Protein AF-A0A2K3L258-F1 (afdb_monomer_lite)

Secondary structure (DSSP, 8-state):
--------SS-----SSSPPPP--HHHHHHTSPTTSS-HHHHHS-----

Organism: Trifolium pratense (NCBI:txid57577)

pLDDT: mean 73.66, std 10.11, range [55.25, 89.31]

Sequence (49 aa):
QVKSVVPFSEPFTVDPENPPPEKDYDIYFKDLKEGITGKEALQENPIPV

Foldseek 3Di:
DDDPDPPPVDDDDQDPVDGDPDDPVVVVCPPPDPPPVVVVVVVPDPPDD

Structure (mmCIF, N/CA/C/O backbone):
data_AF-A0A2K3L258-F1
#
_entry.id   AF-A0A2K3L258-F1
#
loop_
_atom_site.group_PDB
_atom_site.id
_atom_site.type_symbol
_atom_site.label_atom_id
_atom_site.label_alt_id
_atom_site.label_comp_id
_atom_site.label_asym_id
_atom_site.label_entity_id
_atom_site.label_seq_id
_atom_site.pdbx_PDB_ins_code
_atom_site.Cartn_x
_atom_site.Cartn_y
_atom_site.Cartn_z
_atom_site.occupancy
_atom_site.B_iso_or_equiv
_atom_site.auth_seq_id
_atom_site.auth_comp_id
_atom_site.auth_asym_id
_atom_site.auth_atom_id
_atom_site.pdbx_PDB_model_num
ATOM 1 N N . GLN A 1 1 ? -28.158 6.525 -17.227 1.00 57.06 1 GLN A N 1
ATOM 2 C CA . GLN A 1 1 ? -27.018 7.124 -16.500 1.00 57.06 1 GLN A CA 1
ATOM 3 C C . GLN A 1 1 ? -25.837 6.175 -16.676 1.00 57.06 1 GLN A C 1
ATOM 5 O O . GLN A 1 1 ? -25.953 5.034 -16.252 1.00 57.06 1 GLN A O 1
ATOM 10 N N . VAL A 1 2 ? -24.772 6.570 -17.379 1.00 57.41 2 VAL A N 1
ATOM 11 C CA . VAL A 1 2 ? -23.589 5.711 -17.585 1.00 57.41 2 VAL A CA 1
ATOM 12 C C . VAL A 1 2 ? -22.527 6.167 -16.591 1.00 57.41 2 VAL A C 1
ATOM 14 O O . VAL A 1 2 ? -22.062 7.301 -16.671 1.00 57.41 2 VAL A O 1
ATOM 17 N N . LYS A 1 3 ? -22.204 5.329 -15.601 1.00 68.19 3 LYS A N 1
ATOM 18 C CA . LYS A 1 3 ? -21.088 5.593 -14.686 1.00 68.19 3 LYS A CA 1
ATOM 19 C C . LYS A 1 3 ? -19.803 5.392 -15.487 1.00 68.19 3 LYS A C 1
ATOM 21 O O . LYS A 1 3 ? -19.547 4.285 -15.948 1.00 68.19 3 LYS A O 1
ATOM 26 N N . SER A 1 4 ? -19.053 6.473 -15.693 1.00 65.62 4 SER A N 1
ATOM 27 C CA . SER A 1 4 ? -17.731 6.433 -16.317 1.00 65.62 4 SER A CA 1
ATOM 28 C C . SER A 1 4 ? -16.808 5.620 -15.417 1.00 65.62 4 SER A C 1
ATOM 30 O O . SER A 1 4 ? -16.324 6.116 -14.401 1.00 65.62 4 SER A O 1
ATOM 32 N N . VAL A 1 5 ? -16.631 4.344 -15.745 1.00 68.25 5 VAL A N 1
ATOM 33 C CA . VAL A 1 5 ? -15.553 3.545 -15.179 1.00 68.25 5 VAL A CA 1
ATOM 34 C C . VAL A 1 5 ? -14.331 4.001 -15.950 1.00 68.25 5 VAL A C 1
ATOM 36 O O . VAL A 1 5 ? -14.258 3.747 -17.149 1.00 68.25 5 VAL A O 1
ATOM 39 N N . VAL A 1 6 ? -13.424 4.740 -15.308 1.00 69.81 6 VAL A N 1
ATOM 40 C CA . VAL A 1 6 ? -12.091 4.931 -15.882 1.00 69.81 6 VAL A CA 1
ATOM 41 C C . VAL A 1 6 ? -11.536 3.514 -16.008 1.00 69.81 6 VAL A C 1
ATOM 43 O O . VAL A 1 6 ? -11.340 2.873 -14.970 1.00 69.81 6 VAL A O 1
ATOM 46 N N . PRO A 1 7 ? -11.387 2.964 -17.230 1.00 67.44 7 PRO A N 1
ATOM 47 C CA . PRO A 1 7 ? -10.709 1.692 -17.375 1.00 67.44 7 PRO A CA 1
ATOM 48 C C . PRO A 1 7 ? -9.334 1.926 -16.771 1.00 67.44 7 PRO A C 1
ATOM 50 O O . PRO A 1 7 ? -8.731 2.962 -17.046 1.00 67.44 7 PRO A O 1
ATOM 53 N N . PHE A 1 8 ? -8.876 1.037 -15.895 1.00 66.31 8 PHE A N 1
ATOM 54 C CA . PHE A 1 8 ? -7.500 1.092 -15.422 1.00 66.31 8 PHE A CA 1
ATOM 55 C C . PHE A 1 8 ? -6.634 1.105 -16.688 1.00 66.31 8 PHE A C 1
ATOM 57 O O . PHE A 1 8 ? -6.661 0.130 -17.437 1.00 66.31 8 PHE 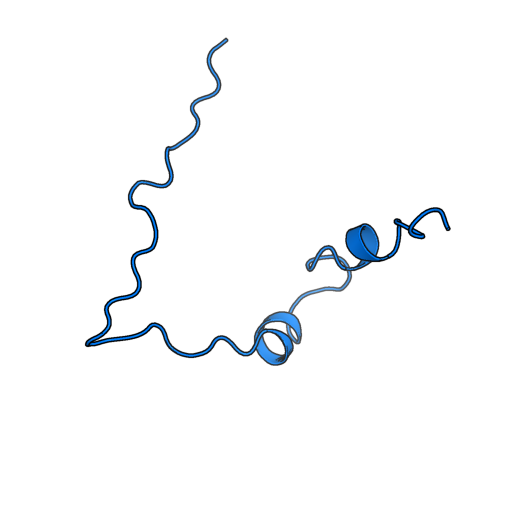A O 1
ATOM 64 N N . SER A 1 9 ? -6.057 2.270 -17.015 1.00 67.75 9 SER A N 1
ATOM 65 C CA . SER A 1 9 ? -5.709 2.608 -18.403 1.00 67.75 9 SER A CA 1
ATOM 66 C C . SER A 1 9 ? -4.717 1.628 -19.016 1.00 67.75 9 SER A C 1
ATOM 68 O O . SER A 1 9 ? -4.667 1.501 -20.234 1.00 67.75 9 SER A O 1
ATOM 70 N N . GLU A 1 10 ? -3.987 0.898 -18.177 1.00 68.62 10 GLU A N 1
ATOM 71 C CA . GLU A 1 10 ? -3.126 -0.205 -18.567 1.00 68.62 10 GLU A CA 1
ATOM 72 C C . GLU A 1 10 ? -3.175 -1.288 -17.482 1.00 68.62 10 GLU A C 1
ATOM 74 O O . GLU A 1 10 ? -3.003 -0.964 -16.304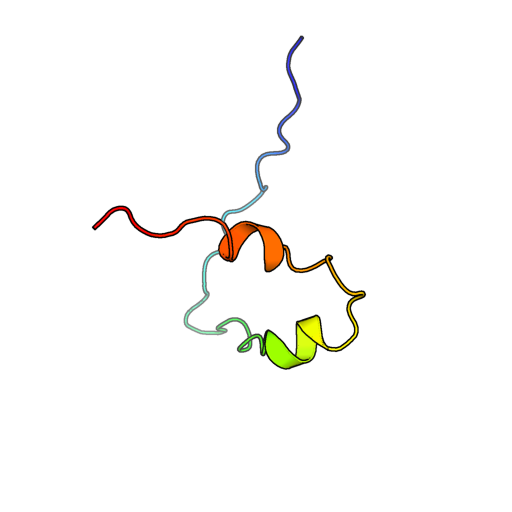 1.00 68.62 10 GLU A O 1
ATOM 79 N N . PRO A 1 11 ? -3.398 -2.569 -17.823 1.00 69.81 11 PRO A N 1
ATOM 80 C CA . PRO A 1 11 ? -3.203 -3.647 -16.865 1.00 69.81 11 PRO A CA 1
ATOM 81 C C . PRO A 1 11 ? -1.749 -3.623 -16.386 1.00 69.81 11 PRO A C 1
ATOM 83 O O . PRO A 1 11 ? -0.828 -3.452 -17.180 1.00 69.81 11 PRO A O 1
ATOM 86 N N . PHE A 1 12 ? -1.536 -3.808 -15.085 1.00 67.62 12 PHE A N 1
ATOM 87 C CA . PHE A 1 12 ? -0.188 -3.967 -14.554 1.00 67.62 12 PHE A CA 1
ATOM 88 C C . PHE A 1 12 ? 0.451 -5.206 -15.206 1.00 67.62 12 PHE A C 1
ATOM 90 O O . PHE A 1 12 ? -0.043 -6.325 -15.063 1.00 67.62 12 PHE A O 1
ATOM 97 N N . THR A 1 13 ? 1.527 -5.002 -15.959 1.00 73.06 13 THR A N 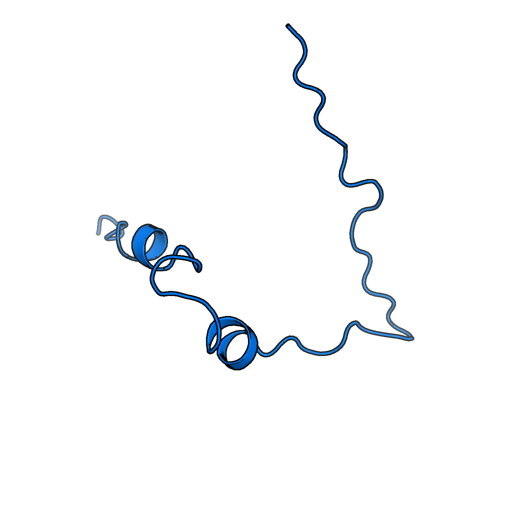1
ATOM 98 C CA . THR A 1 13 ? 2.369 -6.074 -16.491 1.00 73.06 13 THR A CA 1
ATOM 99 C C . THR A 1 13 ? 3.679 -6.062 -15.720 1.00 73.06 13 THR A C 1
ATOM 101 O O . THR A 1 13 ? 4.385 -5.056 -15.726 1.00 73.06 13 THR A O 1
ATOM 104 N N . VAL A 1 14 ? 3.996 -7.162 -15.031 1.00 75.75 14 VAL A N 1
ATOM 105 C CA . VAL A 1 14 ? 5.316 -7.344 -14.412 1.00 75.75 14 VAL A CA 1
ATOM 106 C C . VAL A 1 14 ? 6.336 -7.459 -15.535 1.00 75.75 14 VAL A C 1
ATOM 108 O O . VAL A 1 14 ? 6.311 -8.437 -16.279 1.00 75.75 14 VAL A O 1
ATOM 111 N N . ASP A 1 15 ? 7.211 -6.467 -15.657 1.00 81.50 15 ASP A N 1
ATOM 112 C CA . ASP A 1 15 ? 8.393 -6.562 -16.505 1.00 81.50 15 ASP A CA 1
ATOM 113 C C . ASP A 1 15 ? 9.386 -7.552 -15.857 1.00 81.50 15 ASP A C 1
ATOM 115 O O . ASP A 1 15 ? 9.811 -7.318 -14.722 1.00 81.50 15 ASP A O 1
ATOM 119 N N . PRO A 1 16 ? 9.746 -8.673 -16.513 1.00 80.44 16 PRO A N 1
ATOM 120 C CA . PRO A 1 16 ? 10.717 -9.622 -15.973 1.00 80.44 16 PRO A CA 1
ATOM 121 C C . PRO A 1 16 ? 12.127 -9.036 -15.814 1.00 80.44 16 PRO A C 1
ATOM 123 O O . PRO A 1 16 ? 12.888 -9.522 -14.980 1.00 80.44 16 PRO A O 1
ATOM 126 N N . GLU A 1 17 ? 12.485 -8.023 -16.610 1.00 89.31 17 GLU A N 1
ATOM 127 C CA . GLU A 1 17 ? 13.801 -7.371 -16.573 1.00 89.31 17 GLU A CA 1
ATOM 128 C C . GLU A 1 17 ? 13.872 -6.282 -15.491 1.00 89.31 17 GLU A C 1
ATOM 130 O O . GLU A 1 17 ? 14.955 -5.961 -14.998 1.00 89.31 17 GLU A O 1
ATOM 135 N N . ASN A 1 18 ? 12.719 -5.755 -15.073 1.00 85.69 18 ASN A N 1
ATOM 136 C CA . ASN A 1 18 ? 12.588 -4.789 -13.987 1.00 85.69 18 ASN A CA 1
ATOM 137 C C . ASN A 1 18 ? 11.330 -5.083 -13.157 1.00 85.69 18 ASN A C 1
ATOM 139 O O . ASN A 1 18 ? 10.315 -4.382 -13.282 1.00 85.69 18 ASN A O 1
ATOM 143 N N . PRO A 1 19 ? 11.366 -6.132 -12.315 1.00 84.50 19 PRO A N 1
ATOM 144 C CA . PRO A 1 19 ? 10.217 -6.470 -11.504 1.00 84.50 19 PRO A CA 1
ATOM 145 C C . PRO A 1 19 ? 9.901 -5.306 -10.555 1.00 84.50 19 PRO A C 1
ATOM 147 O O . PRO A 1 19 ? 10.815 -4.645 -10.047 1.00 84.50 19 PRO A O 1
ATOM 150 N N . PRO A 1 20 ? 8.615 -5.047 -10.267 1.00 83.31 20 PRO A N 1
ATOM 151 C CA . PRO A 1 20 ? 8.246 -4.128 -9.209 1.00 83.31 20 PRO A CA 1
ATOM 152 C C . PRO A 1 20 ? 8.947 -4.536 -7.909 1.00 83.31 20 PRO A C 1
ATOM 154 O O . PRO A 1 20 ? 9.036 -5.733 -7.617 1.00 83.31 20 PRO A O 1
ATOM 157 N N . PRO A 1 21 ? 9.413 -3.569 -7.106 1.00 84.19 21 PRO A N 1
ATOM 158 C CA . PRO A 1 21 ? 9.966 -3.880 -5.801 1.00 84.19 21 PRO A CA 1
ATOM 159 C C . PRO A 1 21 ? 8.914 -4.588 -4.946 1.00 84.19 21 PRO A C 1
ATOM 161 O O . PRO A 1 21 ? 7.719 -4.275 -5.014 1.00 84.19 21 PRO A O 1
ATOM 164 N N . GLU A 1 22 ? 9.376 -5.530 -4.127 1.00 84.88 22 GLU A N 1
ATOM 165 C CA . GLU A 1 22 ? 8.527 -6.207 -3.156 1.00 84.88 22 GLU A CA 1
ATOM 166 C C . GLU A 1 22 ? 7.888 -5.166 -2.233 1.00 84.88 22 GLU A C 1
ATOM 168 O O . GLU A 1 22 ? 8.569 -4.337 -1.622 1.00 84.88 22 GLU A O 1
ATOM 173 N N . LYS A 1 23 ? 6.554 -5.167 -2.177 1.00 82.88 23 LYS A N 1
ATOM 174 C CA . LYS A 1 23 ? 5.820 -4.290 -1.271 1.00 82.88 23 LYS A CA 1
ATOM 175 C C . LYS A 1 23 ? 5.655 -4.998 0.061 1.00 82.88 23 LYS A C 1
ATOM 177 O O . LYS A 1 23 ? 4.843 -5.911 0.172 1.00 82.88 23 LYS A O 1
ATOM 182 N N . ASP A 1 24 ? 6.388 -4.529 1.064 1.00 86.06 24 ASP A N 1
ATOM 183 C CA . ASP A 1 24 ? 6.126 -4.887 2.452 1.00 86.06 24 ASP A CA 1
ATOM 184 C C . ASP A 1 24 ? 4.837 -4.188 2.908 1.00 86.06 24 ASP A C 1
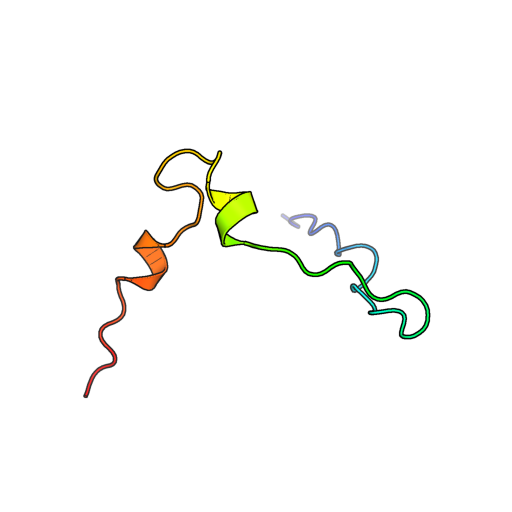ATOM 186 O O . ASP A 1 24 ? 4.800 -2.989 3.215 1.00 86.06 24 ASP A O 1
ATOM 190 N N . TYR A 1 25 ? 3.748 -4.951 2.886 1.00 81.38 25 TYR A N 1
ATOM 191 C CA . TYR A 1 25 ? 2.438 -4.467 3.286 1.00 81.38 25 TYR A CA 1
ATOM 192 C C . TYR A 1 25 ? 2.363 -4.174 4.790 1.00 81.38 25 TYR A C 1
ATOM 194 O O . TYR A 1 25 ? 1.614 -3.280 5.177 1.00 81.38 25 TYR A O 1
ATOM 202 N N . ASP A 1 26 ? 3.158 -4.835 5.635 1.00 82.69 26 ASP A N 1
ATOM 203 C CA . ASP A 1 26 ? 3.176 -4.565 7.075 1.00 82.69 26 ASP A CA 1
ATOM 204 C C . ASP A 1 26 ? 3.747 -3.174 7.363 1.00 82.69 26 ASP A C 1
ATOM 206 O O . ASP A 1 26 ? 3.190 -2.426 8.171 1.00 82.69 26 ASP A O 1
ATOM 210 N N . ILE A 1 27 ? 4.796 -2.775 6.636 1.00 84.69 27 ILE A N 1
ATOM 211 C CA . ILE A 1 27 ? 5.343 -1.412 6.695 1.00 84.69 27 ILE A CA 1
ATOM 212 C C . ILE A 1 27 ? 4.360 -0.408 6.086 1.00 84.69 27 ILE A C 1
ATOM 214 O O . ILE A 1 27 ? 4.098 0.632 6.688 1.00 84.69 27 ILE A O 1
ATOM 218 N N . TYR A 1 28 ? 3.782 -0.717 4.922 1.00 80.50 28 TYR A N 1
ATOM 219 C CA . TYR A 1 28 ? 2.835 0.172 4.241 1.00 80.50 28 TYR A CA 1
ATOM 220 C C . TYR A 1 28 ? 1.601 0.484 5.099 1.00 80.50 28 TYR A C 1
ATOM 222 O O . TYR A 1 28 ? 1.077 1.597 5.071 1.00 80.50 28 TYR A O 1
ATOM 230 N N . PHE A 1 29 ? 1.148 -0.490 5.887 1.00 84.06 29 PHE A N 1
ATOM 231 C CA . PHE A 1 29 ? -0.006 -0.349 6.766 1.00 84.06 29 PHE A CA 1
ATOM 232 C C . PHE A 1 29 ? 0.321 0.229 8.143 1.00 84.06 29 PHE A C 1
ATOM 234 O O . PHE A 1 29 ? -0.601 0.643 8.842 1.00 84.06 29 PHE A O 1
ATOM 241 N N . LYS A 1 30 ? 1.598 0.295 8.531 1.00 86.25 30 LYS A N 1
ATOM 242 C CA . LYS A 1 30 ? 2.022 0.771 9.854 1.00 86.25 30 LYS A CA 1
ATOM 243 C C . LYS A 1 30 ? 1.622 2.221 10.128 1.00 86.25 30 LYS A C 1
ATOM 245 O O . LYS A 1 30 ? 1.233 2.544 11.246 1.00 86.25 30 LYS A O 1
ATOM 250 N N . ASP A 1 31 ? 1.705 3.069 9.108 1.00 85.19 31 ASP A N 1
ATOM 251 C CA . ASP A 1 31 ? 1.413 4.501 9.224 1.00 85.19 31 ASP A CA 1
ATOM 252 C C . ASP A 1 31 ? -0.050 4.835 8.885 1.00 85.19 31 ASP A C 1
ATOM 254 O O . ASP A 1 31 ? -0.473 5.993 8.966 1.00 85.19 31 ASP A O 1
ATOM 258 N N . LEU A 1 32 ? -0.846 3.833 8.495 1.00 84.62 32 LEU A N 1
ATOM 259 C CA . LEU A 1 32 ? -2.261 4.031 8.221 1.00 84.62 32 LEU A CA 1
ATOM 260 C C . LEU A 1 32 ? -3.060 4.074 9.520 1.00 84.62 32 LEU A C 1
ATOM 262 O O . LEU A 1 32 ? -2.764 3.395 10.501 1.00 84.62 32 LEU A O 1
ATOM 266 N N . LYS A 1 33 ? -4.132 4.868 9.503 1.00 83.62 33 LYS A N 1
ATOM 267 C CA . LYS A 1 33 ? -5.111 4.866 10.590 1.00 83.62 33 LYS A CA 1
ATOM 268 C C . LYS A 1 33 ? -5.767 3.487 10.708 1.00 83.62 33 LYS A C 1
ATOM 270 O O . LYS A 1 33 ? -5.843 2.713 9.751 1.00 83.62 33 LYS A O 1
ATOM 275 N N . GLU A 1 34 ? -6.277 3.203 11.895 1.00 80.56 34 GLU A N 1
ATOM 276 C CA . GLU A 1 34 ? -7.096 2.021 12.131 1.00 80.56 34 GLU A CA 1
ATOM 277 C C . GLU A 1 34 ? -8.331 2.021 11.205 1.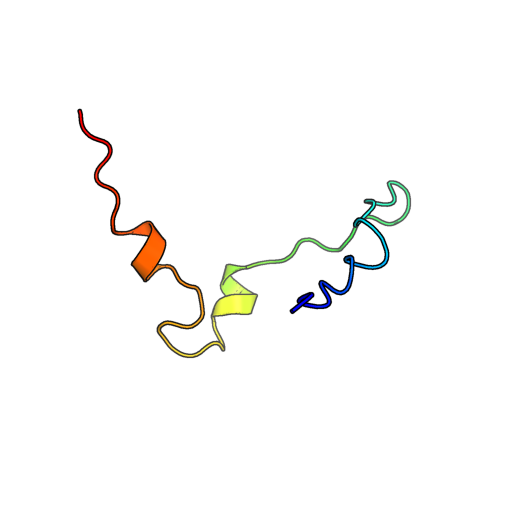00 80.56 34 GLU A C 1
ATOM 279 O O . GLU A 1 34 ? -8.891 3.079 10.910 1.00 80.56 34 GLU A O 1
ATOM 284 N N . GLY A 1 35 ? -8.714 0.846 10.691 1.00 79.38 35 GLY A N 1
ATOM 285 C CA . GLY A 1 35 ? -9.860 0.676 9.781 1.00 79.38 35 GLY A CA 1
ATOM 286 C C . GLY A 1 35 ? -9.632 1.083 8.315 1.00 79.38 35 GLY A C 1
ATOM 287 O O . GLY A 1 35 ? -10.563 1.059 7.521 1.00 79.38 35 GLY A O 1
ATOM 288 N N . ILE A 1 36 ? -8.415 1.469 7.908 1.00 82.56 36 ILE A N 1
ATOM 289 C CA . ILE A 1 36 ? -8.133 1.836 6.500 1.00 82.56 36 ILE A CA 1
ATOM 290 C C . ILE A 1 36 ? -7.888 0.589 5.633 1.00 82.56 36 ILE A C 1
ATOM 292 O O . ILE A 1 36 ? -8.176 0.576 4.440 1.00 82.56 36 ILE A O 1
ATOM 296 N N . THR A 1 37 ? -7.325 -0.465 6.230 1.00 78.12 37 THR A N 1
ATOM 297 C CA . THR A 1 37 ? -6.890 -1.675 5.509 1.00 78.12 37 THR A CA 1
ATOM 298 C C . THR A 1 37 ? -8.019 -2.665 5.230 1.00 78.12 37 THR A C 1
ATOM 300 O O . THR A 1 37 ? -7.782 -3.665 4.556 1.00 78.12 37 THR A O 1
ATOM 303 N N . GLY A 1 38 ? -9.234 -2.409 5.731 1.00 69.62 38 GLY A N 1
ATOM 304 C CA . GLY A 1 38 ? -10.389 -3.279 5.515 1.00 69.62 38 GLY A CA 1
ATOM 305 C C . GLY A 1 38 ? -10.249 -4.662 6.157 1.00 69.62 38 GLY A C 1
ATOM 306 O O . GLY A 1 38 ? -10.983 -5.578 5.789 1.00 69.62 38 GLY A O 1
ATOM 307 N N . LYS A 1 39 ? -9.304 -4.843 7.095 1.00 70.88 39 LYS A N 1
ATOM 308 C CA . LYS A 1 39 ? -9.080 -6.117 7.805 1.00 70.88 39 LYS A CA 1
ATOM 309 C C . LYS A 1 39 ? -10.341 -6.571 8.543 1.00 70.88 39 LYS A C 1
ATOM 311 O O . LYS A 1 39 ? -10.596 -7.767 8.626 1.00 70.88 39 LYS A O 1
ATOM 316 N N . GLU A 1 40 ? -11.160 -5.630 8.993 1.00 69.62 40 GLU A N 1
ATOM 317 C CA . GLU A 1 40 ? -12.471 -5.865 9.590 1.00 69.62 40 GLU A CA 1
ATOM 318 C C . GLU A 1 40 ? -13.445 -6.596 8.648 1.00 69.62 40 GLU A C 1
ATOM 320 O O . GLU A 1 40 ? -14.178 -7.476 9.088 1.00 69.62 40 GLU A O 1
ATOM 325 N N . ALA A 1 41 ? -13.403 -6.325 7.338 1.00 64.06 41 ALA A N 1
ATOM 326 C CA . ALA A 1 41 ? -14.249 -7.005 6.355 1.00 64.06 41 ALA A CA 1
ATOM 327 C C . ALA A 1 41 ? -13.776 -8.440 6.058 1.00 64.06 41 ALA A C 1
ATOM 329 O O . ALA A 1 41 ? -14.559 -9.272 5.603 1.00 64.06 41 ALA A O 1
ATOM 330 N N . LEU A 1 42 ? -12.500 -8.743 6.324 1.00 64.62 42 LEU A N 1
ATOM 331 C CA . LEU A 1 42 ? -11.930 -10.088 6.194 1.00 64.62 42 LEU A CA 1
ATOM 332 C C . LEU A 1 42 ? -12.173 -10.957 7.439 1.00 64.62 42 LEU A C 1
ATOM 334 O O . LEU A 1 42 ? -12.070 -12.177 7.349 1.00 64.62 42 LEU A O 1
ATOM 338 N N . GLN A 1 43 ? -12.500 -10.353 8.588 1.00 65.06 43 GLN A N 1
ATOM 339 C CA . GLN A 1 43 ? -12.813 -11.073 9.830 1.00 65.06 43 GLN A CA 1
ATOM 340 C C . GLN A 1 43 ? -14.241 -11.658 9.847 1.00 65.06 43 GLN A C 1
ATOM 342 O O . GLN A 1 43 ? -14.498 -12.607 10.583 1.00 65.06 43 GLN A O 1
ATOM 347 N N . GLU A 1 44 ? -15.147 -11.160 9.000 1.00 59.97 44 GLU A N 1
ATOM 348 C CA . GLU A 1 44 ? -16.576 -11.521 8.957 1.00 59.97 44 GLU A CA 1
ATOM 349 C C . GLU A 1 44 ? -16.923 -12.549 7.861 1.00 59.97 44 GLU A C 1
ATOM 351 O O . GLU A 1 44 ? -17.878 -12.383 7.110 1.00 59.97 44 GLU A O 1
ATOM 356 N N . ASN A 1 45 ? -16.169 -13.644 7.753 1.00 59.38 45 ASN A N 1
ATOM 357 C CA . ASN A 1 45 ? -16.681 -14.862 7.111 1.00 59.3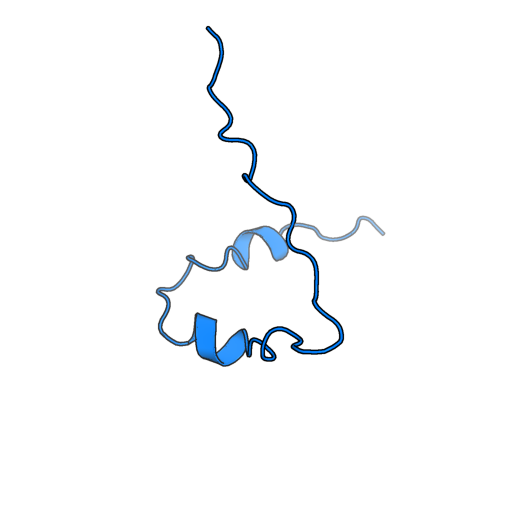8 45 ASN A CA 1
ATOM 358 C C . ASN A 1 45 ? -16.170 -16.098 7.865 1.00 59.38 45 ASN A C 1
ATOM 360 O O . ASN A 1 45 ? -15.147 -16.669 7.476 1.00 59.38 45 ASN A O 1
ATOM 364 N N . PRO A 1 46 ? -16.857 -16.555 8.930 1.00 57.88 46 PRO A N 1
ATOM 365 C CA . PRO A 1 46 ? -16.726 -17.948 9.323 1.00 57.88 46 PRO A CA 1
ATOM 366 C C . PRO A 1 46 ? -17.118 -18.784 8.102 1.00 57.88 46 PRO A C 1
ATOM 368 O O . PRO A 1 46 ? -18.260 -18.733 7.650 1.00 57.88 46 PRO A O 1
ATOM 371 N N . ILE A 1 47 ? -16.152 -19.501 7.526 1.00 56.50 47 ILE A N 1
ATOM 372 C CA . ILE A 1 47 ? -16.426 -20.511 6.504 1.00 56.50 47 ILE A CA 1
ATOM 373 C C . ILE A 1 47 ? -17.484 -21.440 7.119 1.00 56.50 47 ILE A C 1
ATOM 375 O O . ILE A 1 47 ? -17.208 -22.009 8.181 1.00 56.50 47 ILE A O 1
ATOM 379 N N . PRO A 1 48 ? -18.693 -21.565 6.539 1.00 57.31 48 PRO A N 1
ATOM 380 C CA . PRO A 1 48 ? -19.654 -22.546 7.015 1.00 57.31 48 PRO A CA 1
ATOM 381 C C . PRO A 1 48 ? -19.003 -23.925 6.871 1.00 57.31 48 PRO A C 1
ATOM 383 O O . PRO A 1 48 ? -18.595 -24.290 5.766 1.00 57.31 48 PRO A O 1
ATOM 386 N N . VAL A 1 49 ? -18.834 -24.625 7.994 1.00 55.25 49 VAL A N 1
ATOM 387 C CA . VAL A 1 49 ? -18.302 -25.997 8.060 1.00 55.25 49 VAL A CA 1
ATOM 388 C C . VAL A 1 49 ? -19.371 -26.986 7.619 1.00 55.25 49 VAL A C 1
ATOM 390 O O . VAL A 1 49 ? -20.541 -26.783 8.018 1.00 55.25 49 VAL A O 1
#

Radius of gyration: 17.16 Å; chains: 1; bounding box: 41×33×31 Å